Protein AF-A0A7Y6PIH0-F1 (afdb_monomer_lite)

pLDDT: mean 95.73, std 3.43, range [69.44, 98.62]

Sequence (115 aa):
CSMIT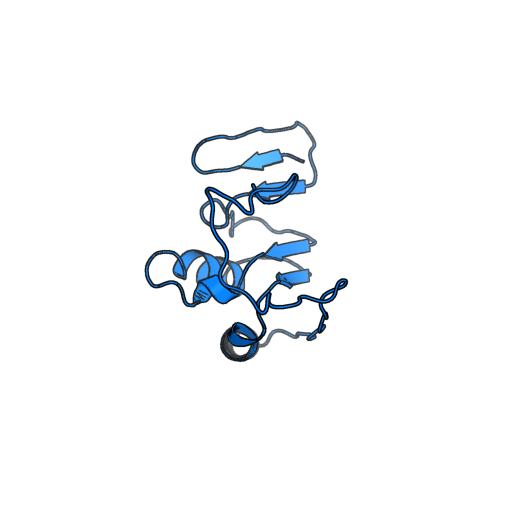GEETIQVPGALCQACTVEMLNDHEYFDIVVVDECQMVGDPYRGHNWTRAILGLRADEIHLCMAPEAESIVTQMIKRCGDQYRIVRHKRNTRLTVEKKPYSLKNDLRKGDA

Organism: Phocaeicola vulgatus (NCBI:txid821)

InterPro domains:
  IPR027417 P-loop containing nucleoside triphosphate hydrolase [G3DSA:3.40.50.300] (1-92)
  IPR027417 P-loop containing nucleoside triphosphate hydrolase [G3DSA:3.40.50.300] (93-115)
  IPR050699 ATP-dependent RNA helicase SUPV3-like [PTHR12131] (1-106)
  IPR055206 ATP-dependent RNA helicase SUV3, DEXQ-box helicase domain [PF22527] (1-90)

Radius of gyration: 18.79 Å; chains: 1; bounding box: 44×39×44 Å

Foldseek 3Di:
DWEEEPVDTRDDPPDLDYDYDLVRDDLPDEHQEEEDEALVCCPPPPCVVSSVCCLQRHHYPYYHYHYDPVCCVVSVVSCVVVVHDDDDDDDDDPDDDDDDPDDDDPVPRDDPPPD

Secondary structure (DSSP, 8-state):
-EEE-SS-EE--TT-S-EEE-GGG--SSSEEEEEEE--GGGGG-TTTHHHHHHHHHH-EEEEEEE---GGGHHHHHHHHHHHT----------SS-----SS---TTTS--TT--

Structure (mmCIF, N/CA/C/O backbone):
data_AF-A0A7Y6PIH0-F1
#
_entry.id   AF-A0A7Y6PIH0-F1
#
loop_
_atom_site.group_PDB
_atom_site.id
_atom_site.type_symbol
_atom_site.label_atom_id
_atom_site.label_alt_id
_atom_site.label_comp_id
_atom_site.label_asym_id
_atom_site.label_entity_id
_atom_site.label_seq_id
_atom_site.pdbx_PDB_ins_code
_atom_site.Cartn_x
_atom_site.Cartn_y
_atom_site.Cartn_z
_atom_site.occupancy
_atom_site.B_iso_or_equiv
_atom_site.auth_seq_id
_atom_site.auth_comp_id
_atom_site.auth_asym_id
_atom_site.auth_atom_id
_atom_site.pdbx_PDB_model_num
ATOM 1 N N . CYS A 1 1 ? -5.503 18.268 2.306 1.00 90.81 1 CYS A N 1
ATOM 2 C CA . CYS A 1 1 ? -4.806 17.076 2.819 1.00 90.81 1 CYS A CA 1
ATOM 3 C C . CYS A 1 1 ? -3.669 17.568 3.703 1.00 90.81 1 CYS A C 1
ATOM 5 O O . CYS A 1 1 ? -2.952 18.456 3.250 1.00 90.81 1 CYS A O 1
ATOM 7 N N . SER A 1 2 ? -3.552 17.068 4.930 1.00 96.56 2 SER A N 1
ATOM 8 C CA . SER A 1 2 ? -2.369 17.281 5.777 1.00 96.56 2 SER A CA 1
ATOM 9 C C . SER A 1 2 ? -1.290 16.245 5.439 1.00 96.56 2 SER A C 1
ATOM 11 O O . SER A 1 2 ? -1.607 15.185 4.899 1.00 96.56 2 SER A O 1
ATOM 13 N N . MET A 1 3 ? -0.026 16.533 5.736 1.00 96.94 3 MET A N 1
ATOM 14 C CA . MET A 1 3 ? 1.098 15.621 5.492 1.00 96.94 3 MET A CA 1
ATOM 15 C C . MET A 1 3 ? 1.914 15.425 6.768 1.00 96.94 3 MET A C 1
ATOM 17 O O . MET A 1 3 ? 2.223 16.406 7.444 1.00 96.94 3 MET A O 1
ATOM 21 N N . ILE A 1 4 ? 2.260 14.176 7.085 1.00 96.38 4 ILE A N 1
ATOM 22 C CA . ILE A 1 4 ? 3.027 13.820 8.285 1.00 96.38 4 ILE A CA 1
ATOM 23 C C . ILE A 1 4 ? 4.122 12.812 7.912 1.00 96.38 4 ILE A C 1
ATOM 25 O O . ILE A 1 4 ? 3.836 11.660 7.591 1.00 96.38 4 ILE A O 1
ATOM 29 N N . THR A 1 5 ? 5.382 13.222 7.971 1.00 96.38 5 THR A N 1
ATOM 30 C CA . THR A 1 5 ? 6.543 12.326 7.853 1.00 96.38 5 THR A CA 1
ATOM 31 C C . THR A 1 5 ? 7.392 12.410 9.122 1.00 96.38 5 THR A C 1
ATOM 33 O O . THR A 1 5 ? 7.037 13.120 10.065 1.00 96.38 5 THR A O 1
ATOM 36 N N . GLY A 1 6 ? 8.489 11.649 9.190 1.00 94.88 6 GLY A N 1
ATOM 37 C CA . GLY A 1 6 ? 9.418 11.747 10.320 1.00 94.88 6 GLY A CA 1
ATOM 38 C C . GLY A 1 6 ? 10.164 13.087 10.359 1.00 94.88 6 GLY A C 1
ATOM 39 O O . GLY A 1 6 ? 10.603 13.524 11.419 1.00 94.88 6 GLY A O 1
ATOM 40 N N . GLU A 1 7 ? 10.300 13.735 9.205 1.00 96.81 7 GLU A N 1
ATOM 41 C CA . GLU A 1 7 ? 11.077 14.954 8.995 1.00 96.81 7 GLU A CA 1
ATOM 42 C C . GLU A 1 7 ? 10.205 16.212 8.982 1.00 96.81 7 GLU A C 1
ATOM 44 O O . GLU A 1 7 ? 10.629 17.256 9.477 1.00 96.81 7 GLU A O 1
ATOM 49 N N . GLU A 1 8 ? 8.996 16.127 8.421 1.00 95.38 8 GLU A N 1
ATOM 50 C CA . GLU A 1 8 ? 8.130 17.282 8.195 1.00 95.38 8 GLU A CA 1
ATOM 51 C C . GLU A 1 8 ? 6.684 17.019 8.615 1.00 95.38 8 GLU A C 1
ATOM 53 O O . GLU A 1 8 ? 6.149 15.913 8.536 1.00 95.38 8 GLU A O 1
ATOM 58 N N . THR A 1 9 ? 6.009 18.079 9.052 1.00 96.62 9 THR A N 1
ATOM 59 C CA . THR A 1 9 ? 4.574 18.055 9.334 1.00 96.62 9 THR A CA 1
ATOM 60 C C . THR A 1 9 ? 3.927 19.309 8.768 1.00 96.62 9 THR A C 1
ATOM 62 O O . THR A 1 9 ? 4.242 20.427 9.174 1.00 96.62 9 THR A O 1
ATOM 65 N N . ILE A 1 10 ? 2.992 19.115 7.840 1.00 96.69 10 ILE A N 1
ATOM 66 C CA . ILE A 1 10 ? 2.213 20.176 7.201 1.00 96.69 10 ILE A CA 1
ATOM 67 C C . ILE A 1 10 ? 0.752 19.971 7.591 1.00 96.69 10 ILE A C 1
ATOM 69 O O . ILE A 1 10 ? 0.069 19.088 7.069 1.00 96.69 10 ILE A O 1
ATOM 73 N N . GLN A 1 11 ? 0.263 20.802 8.510 1.00 95.19 11 GLN A N 1
ATOM 74 C CA . GLN A 1 11 ? -1.135 20.785 8.928 1.00 95.19 11 GLN A CA 1
ATOM 75 C C . GLN A 1 11 ? -1.938 21.814 8.140 1.00 95.19 11 GLN A C 1
ATOM 77 O O . GLN A 1 11 ? -1.650 23.010 8.174 1.00 95.19 11 GLN A O 1
ATOM 82 N N . VAL A 1 12 ? -2.971 21.340 7.448 1.00 96.38 12 VAL A N 1
ATOM 83 C CA . VAL A 1 12 ? -3.916 22.196 6.729 1.00 96.38 12 VAL A CA 1
ATOM 84 C C . VAL A 1 12 ? -5.206 22.283 7.551 1.00 96.38 12 VAL A C 1
ATOM 86 O O . VAL A 1 12 ? -5.867 21.257 7.731 1.00 96.38 12 VAL A O 1
ATOM 89 N N . PRO A 1 13 ? -5.592 23.472 8.057 1.00 95.44 13 PRO A N 1
ATOM 90 C CA . PRO A 1 13 ? -6.814 23.628 8.841 1.00 95.44 13 PRO A CA 1
ATOM 91 C C . PRO A 1 13 ? -8.048 23.103 8.098 1.00 95.44 13 PRO A C 1
ATOM 93 O O . PRO A 1 13 ? -8.273 23.443 6.937 1.00 95.44 13 PRO A O 1
ATOM 96 N N . GLY A 1 14 ? -8.843 22.267 8.769 1.00 94.94 14 GLY A N 1
ATOM 97 C CA . GLY A 1 14 ? -10.059 21.675 8.200 1.00 94.94 14 GLY A CA 1
ATOM 98 C C . GLY A 1 14 ? -9.827 20.579 7.152 1.00 94.94 14 GLY A C 1
ATOM 99 O O . GLY A 1 14 ? -10.773 20.188 6.471 1.00 94.94 14 GLY A O 1
ATOM 100 N N . ALA A 1 15 ? -8.599 20.078 6.980 1.00 94.25 15 ALA A N 1
ATOM 101 C CA . ALA A 1 15 ? -8.356 18.950 6.089 1.00 94.25 15 ALA A CA 1
ATOM 102 C C . ALA A 1 15 ? -9.035 17.670 6.600 1.00 94.25 15 ALA A C 1
ATOM 104 O O . ALA A 1 15 ? -8.847 17.277 7.744 1.00 94.25 15 ALA A O 1
ATOM 105 N N . LEU A 1 16 ? -9.766 17.001 5.706 1.00 94.00 16 LEU A N 1
ATOM 106 C CA . LEU A 1 16 ? -10.443 15.723 5.972 1.00 94.00 16 LEU A CA 1
ATOM 107 C C . LEU A 1 16 ? -9.583 14.497 5.629 1.00 94.00 16 LEU A C 1
ATOM 109 O O . LEU A 1 16 ? -9.954 13.370 5.920 1.00 94.00 16 LEU A O 1
ATOM 113 N N . CYS A 1 17 ? -8.445 14.715 4.969 1.00 95.44 17 CYS A N 1
ATOM 114 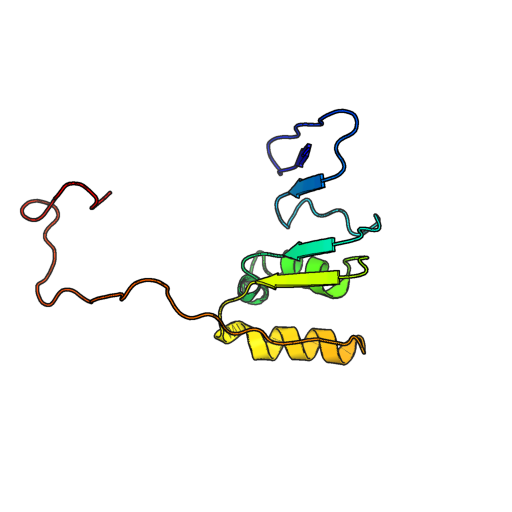C CA . CYS A 1 17 ? -7.515 13.662 4.577 1.00 95.44 17 CYS A CA 1
ATOM 115 C C . CYS A 1 17 ? -6.124 13.984 5.110 1.00 95.44 17 CYS A C 1
ATOM 117 O O . CYS A 1 17 ? -5.718 15.156 5.104 1.00 95.44 17 CYS A O 1
ATOM 119 N N . GLN A 1 18 ? -5.375 12.940 5.452 1.00 95.12 18 GLN A N 1
ATOM 120 C CA . GLN A 1 18 ? -3.947 13.018 5.718 1.00 95.12 18 GLN A CA 1
ATOM 121 C C . GLN A 1 18 ? -3.182 11.993 4.883 1.00 95.12 18 GLN A C 1
ATOM 123 O O . GLN A 1 18 ? -3.695 10.914 4.593 1.00 95.12 18 GLN A O 1
ATOM 128 N N . ALA A 1 19 ? -1.952 12.333 4.521 1.00 97.00 19 ALA A N 1
ATOM 129 C CA . ALA A 1 19 ? -0.975 11.398 3.987 1.00 97.00 19 ALA A CA 1
ATOM 130 C C . ALA A 1 19 ? 0.198 11.318 4.962 1.00 97.00 19 ALA A C 1
ATOM 132 O O . ALA A 1 19 ? 0.703 12.350 5.411 1.00 97.00 19 ALA A O 1
ATOM 133 N N . CYS A 1 20 ? 0.639 10.109 5.287 1.00 96.81 20 CYS A N 1
ATOM 134 C CA . CYS A 1 20 ? 1.782 9.916 6.163 1.00 96.81 20 CYS A CA 1
ATOM 135 C C . CYS A 1 20 ? 2.677 8.777 5.691 1.00 96.81 20 CYS A C 1
ATOM 137 O O . CYS A 1 20 ? 2.249 7.905 4.932 1.00 96.81 20 CYS A O 1
ATOM 139 N N . THR A 1 21 ? 3.926 8.775 6.153 1.00 97.12 21 THR A N 1
ATOM 140 C CA . THR A 1 21 ? 4.728 7.549 6.107 1.00 97.12 21 THR A CA 1
ATOM 141 C C . THR A 1 21 ? 4.114 6.513 7.051 1.00 97.12 21 THR A C 1
ATOM 143 O O . THR A 1 21 ? 3.445 6.864 8.026 1.00 97.12 21 THR A O 1
ATOM 146 N N . VAL A 1 22 ? 4.318 5.223 6.773 1.00 96.81 22 VAL A N 1
ATOM 147 C CA . VAL A 1 22 ? 3.720 4.144 7.582 1.00 96.81 22 VAL A CA 1
ATOM 148 C C . VAL A 1 22 ? 4.212 4.178 9.037 1.00 96.81 22 VAL A C 1
ATOM 150 O O . VAL A 1 22 ? 3.472 3.830 9.952 1.00 96.81 22 VAL A O 1
ATOM 153 N N . GLU A 1 23 ? 5.433 4.664 9.267 1.00 95.94 23 GLU A N 1
ATOM 154 C CA . GLU A 1 23 ? 6.016 4.878 10.595 1.00 95.94 23 GLU A CA 1
ATOM 155 C C . GLU A 1 23 ? 5.237 5.907 11.425 1.00 95.94 23 GLU A C 1
ATOM 157 O O . GLU A 1 23 ? 5.134 5.775 12.645 1.00 95.94 23 GLU A O 1
ATOM 162 N N . MET A 1 24 ? 4.674 6.918 10.760 1.00 96.06 24 MET A N 1
ATOM 163 C CA . MET A 1 24 ? 3.964 8.037 11.386 1.00 96.06 24 MET A CA 1
ATOM 164 C C . MET A 1 24 ? 2.458 7.799 11.496 1.00 96.06 24 MET A C 1
ATOM 166 O O . MET A 1 24 ? 1.702 8.714 11.823 1.00 96.06 24 MET A O 1
ATOM 170 N N . LEU A 1 25 ? 2.011 6.575 11.218 1.00 93.38 25 LEU A N 1
ATOM 171 C CA . LEU A 1 25 ? 0.608 6.214 11.273 1.00 93.38 25 LEU A CA 1
ATOM 172 C C . LEU A 1 25 ? 0.026 6.406 12.685 1.00 93.38 25 LEU A C 1
ATOM 174 O O . LEU A 1 25 ? 0.579 5.919 13.679 1.00 93.38 25 LEU A O 1
ATOM 178 N N . ASN A 1 26 ? -1.138 7.056 12.746 1.00 90.81 26 ASN A N 1
ATOM 179 C CA . ASN A 1 26 ? -1.966 7.154 13.944 1.00 90.81 26 ASN A CA 1
ATOM 180 C C . ASN A 1 26 ? -3.010 6.024 13.957 1.00 90.81 26 ASN A C 1
ATOM 182 O O . ASN A 1 26 ? -4.016 6.101 13.263 1.00 90.81 26 ASN A O 1
ATOM 186 N N . ASP A 1 27 ? -2.782 4.986 14.756 1.00 88.94 27 ASP A N 1
ATOM 187 C CA . ASP A 1 27 ? -3.675 3.831 14.943 1.00 88.94 27 ASP A CA 1
ATOM 188 C C . ASP A 1 27 ? -4.678 4.010 16.102 1.00 88.94 27 ASP A C 1
ATOM 190 O O . ASP A 1 27 ? -5.435 3.097 16.445 1.00 88.94 27 ASP A O 1
ATOM 194 N N . HIS A 1 28 ? -4.715 5.194 16.718 1.00 92.62 28 HIS A N 1
ATOM 195 C CA . HIS A 1 28 ? -5.702 5.534 17.745 1.00 92.62 28 HIS A CA 1
ATOM 196 C C . HIS A 1 28 ? -6.941 6.233 17.182 1.00 92.62 28 HIS A C 1
ATOM 198 O O . HIS A 1 28 ? -8.009 6.173 17.800 1.00 92.62 28 HIS A O 1
ATOM 204 N N . GLU A 1 29 ? -6.800 6.871 16.025 1.00 92.88 29 GLU A N 1
ATOM 205 C CA . GLU A 1 29 ? -7.861 7.580 15.319 1.00 92.88 29 GLU A CA 1
ATOM 206 C C . GLU A 1 29 ? -8.683 6.629 14.443 1.00 92.88 29 GLU A C 1
ATOM 208 O O . GLU A 1 29 ? -8.183 5.602 13.987 1.00 92.88 29 GLU A O 1
ATOM 213 N N . TYR A 1 30 ? -9.963 6.961 14.263 1.00 96.50 30 TYR A N 1
ATOM 214 C CA . TYR A 1 30 ? -10.872 6.241 13.376 1.00 96.50 30 TYR A CA 1
ATOM 215 C C . TYR A 1 30 ? -10.958 6.962 12.034 1.00 96.50 30 TYR A C 1
ATOM 217 O O . TYR A 1 30 ? -11.124 8.181 12.001 1.00 96.50 30 TYR A O 1
ATOM 225 N N . PHE A 1 31 ? -10.893 6.202 10.947 1.00 96.56 31 PHE A N 1
ATOM 226 C CA . PHE A 1 31 ? -10.982 6.714 9.582 1.00 96.56 31 PHE A CA 1
ATOM 227 C C . PHE A 1 31 ? -12.129 6.042 8.829 1.00 96.56 31 PHE A C 1
ATOM 229 O O . PHE A 1 31 ? -12.402 4.866 9.042 1.00 96.56 31 PHE A O 1
ATOM 236 N N . ASP A 1 32 ? -12.754 6.746 7.888 1.00 97.75 32 ASP A N 1
ATOM 237 C CA . ASP A 1 32 ? -13.719 6.102 6.988 1.00 97.75 32 ASP A CA 1
ATOM 238 C C . ASP A 1 32 ? -12.991 5.135 6.033 1.00 97.75 32 ASP A C 1
ATOM 240 O O . ASP A 1 32 ? -13.409 3.998 5.825 1.00 97.75 32 ASP A O 1
ATOM 244 N N . ILE A 1 33 ? -11.863 5.585 5.465 1.00 97.75 33 ILE A N 1
ATOM 245 C CA . ILE A 1 33 ? -11.071 4.839 4.480 1.00 97.75 33 ILE A CA 1
ATOM 246 C C . ILE A 1 33 ? -9.579 5.024 4.758 1.00 97.75 33 ILE A C 1
ATOM 248 O O . ILE A 1 33 ? -9.113 6.150 4.949 1.00 97.75 33 ILE A O 1
ATOM 252 N N . VAL A 1 34 ? -8.813 3.931 4.695 1.00 98.12 34 VAL A N 1
ATOM 253 C CA . VAL A 1 34 ? -7.342 3.960 4.748 1.00 98.12 34 VAL A CA 1
ATOM 254 C C . VAL A 1 34 ? -6.737 3.221 3.560 1.00 98.12 34 VAL A C 1
ATOM 256 O O . VAL A 1 34 ? -7.227 2.175 3.140 1.00 98.12 34 VAL A O 1
ATOM 259 N N . VAL A 1 35 ? -5.635 3.755 3.032 1.00 98.38 35 VAL A N 1
ATOM 260 C CA . VAL A 1 35 ? -4.806 3.092 2.022 1.00 98.38 35 VAL A CA 1
ATOM 261 C C . VAL A 1 35 ? -3.438 2.808 2.628 1.00 98.38 35 VAL A C 1
ATOM 263 O O . VAL A 1 35 ? -2.761 3.729 3.081 1.00 98.38 35 VAL A O 1
ATOM 266 N N . VAL A 1 36 ? -3.026 1.542 2.616 1.00 98.25 36 VAL A N 1
ATOM 267 C CA . VAL A 1 36 ? -1.671 1.121 2.982 1.00 98.25 36 VAL A CA 1
ATOM 268 C C . VAL A 1 36 ? -0.971 0.655 1.715 1.00 98.25 36 VAL A C 1
ATOM 270 O O . VAL A 1 36 ? -1.380 -0.325 1.085 1.00 98.25 36 VAL A O 1
ATOM 273 N N . ASP A 1 37 ? 0.069 1.384 1.330 1.00 98.31 37 ASP A N 1
ATOM 274 C CA . ASP A 1 37 ? 0.832 1.090 0.124 1.00 98.31 37 ASP A CA 1
ATOM 275 C C . ASP A 1 37 ? 1.990 0.121 0.399 1.00 98.31 37 ASP A C 1
ATOM 277 O O . ASP A 1 37 ? 2.444 -0.014 1.537 1.00 98.31 37 ASP A O 1
ATOM 281 N N . GLU A 1 38 ? 2.465 -0.557 -0.644 1.00 98.12 38 GLU A N 1
ATOM 282 C CA . GLU A 1 38 ? 3.641 -1.439 -0.622 1.00 98.12 38 GLU A CA 1
ATOM 283 C C . GLU A 1 38 ? 3.627 -2.507 0.495 1.00 98.12 38 GLU A C 1
ATOM 285 O O . GLU A 1 38 ? 4.647 -2.784 1.129 1.00 98.12 38 GLU A O 1
ATOM 290 N N . CYS A 1 39 ? 2.484 -3.155 0.757 1.00 98.38 39 CYS A N 1
ATOM 291 C CA . CYS A 1 39 ? 2.340 -4.080 1.893 1.00 98.38 39 CYS A CA 1
ATOM 292 C C . CYS A 1 39 ? 3.247 -5.319 1.828 1.00 98.38 39 CYS A C 1
ATOM 294 O O . CYS A 1 39 ? 3.397 -6.009 2.837 1.00 98.38 39 CYS A O 1
ATOM 296 N N . GLN A 1 40 ? 3.907 -5.604 0.699 1.00 98.31 40 GLN A N 1
ATOM 297 C CA . GLN A 1 40 ? 4.976 -6.609 0.664 1.00 98.31 40 GLN A CA 1
ATOM 298 C C . GLN A 1 40 ? 6.155 -6.276 1.583 1.00 98.31 40 GLN A C 1
ATOM 300 O O . GLN A 1 40 ? 6.877 -7.181 2.001 1.00 98.31 40 GLN A O 1
ATOM 305 N N . MET A 1 41 ? 6.300 -5.008 1.970 1.00 98.25 41 MET A N 1
ATOM 306 C CA . MET A 1 41 ? 7.274 -4.566 2.963 1.00 98.25 41 MET A CA 1
ATOM 307 C C . MET A 1 41 ? 7.021 -5.152 4.357 1.00 98.25 41 MET A C 1
ATOM 309 O O . MET A 1 41 ? 7.906 -5.070 5.200 1.00 98.25 41 MET A O 1
ATOM 313 N N . VAL A 1 42 ? 5.892 -5.830 4.608 1.00 97.81 42 VAL A N 1
ATOM 314 C CA . VAL A 1 42 ? 5.699 -6.647 5.822 1.00 97.81 42 VAL A CA 1
ATOM 315 C C . VAL A 1 42 ? 6.807 -7.694 6.016 1.00 97.81 42 VAL A C 1
ATOM 317 O O . VAL A 1 42 ? 7.123 -8.060 7.145 1.00 97.81 42 VAL A O 1
ATOM 320 N N . GLY A 1 43 ? 7.423 -8.162 4.924 1.00 96.50 43 GLY A N 1
ATOM 321 C CA . GLY A 1 43 ? 8.562 -9.080 4.961 1.00 96.50 43 GLY A CA 1
ATOM 322 C C . GLY A 1 43 ? 9.916 -8.412 5.225 1.00 96.50 43 GLY A C 1
ATOM 323 O O . GLY A 1 43 ? 10.919 -9.119 5.312 1.00 96.50 43 GLY A O 1
ATOM 324 N N . ASP A 1 44 ? 9.976 -7.081 5.328 1.00 97.69 44 ASP A N 1
ATOM 325 C CA . ASP A 1 44 ? 11.222 -6.360 5.579 1.00 97.69 44 ASP A CA 1
ATOM 326 C C . ASP A 1 44 ? 11.705 -6.591 7.026 1.00 97.69 44 ASP A C 1
ATOM 328 O O . ASP A 1 44 ? 10.952 -6.342 7.975 1.00 97.69 44 ASP A O 1
ATOM 332 N N . PRO A 1 45 ? 12.960 -7.034 7.233 1.00 97.25 45 PRO A N 1
ATOM 333 C CA . PRO A 1 45 ? 13.457 -7.411 8.556 1.00 97.25 45 PRO A CA 1
ATOM 334 C C . PRO A 1 45 ? 13.649 -6.227 9.513 1.00 97.25 45 PRO A C 1
ATOM 336 O O . PRO A 1 45 ? 13.727 -6.438 10.723 1.00 97.25 45 PRO A O 1
ATOM 339 N N . TYR A 1 46 ? 13.736 -4.997 9.005 1.00 97.12 46 TYR A N 1
ATOM 340 C CA . TYR A 1 46 ? 13.999 -3.806 9.812 1.00 97.12 46 TYR A CA 1
ATOM 341 C C . TYR A 1 46 ? 12.747 -2.948 9.990 1.00 97.12 46 TYR A C 1
ATOM 343 O O . TYR A 1 46 ? 12.492 -2.444 11.082 1.00 97.12 46 TYR A O 1
ATOM 351 N N . ARG A 1 47 ? 11.944 -2.798 8.934 1.00 97.38 47 ARG A N 1
ATOM 352 C CA . ARG A 1 47 ? 10.796 -1.882 8.872 1.00 97.38 47 ARG A CA 1
ATOM 353 C C . ARG A 1 47 ? 9.447 -2.584 8.769 1.00 97.38 47 ARG A C 1
ATOM 355 O O . ARG A 1 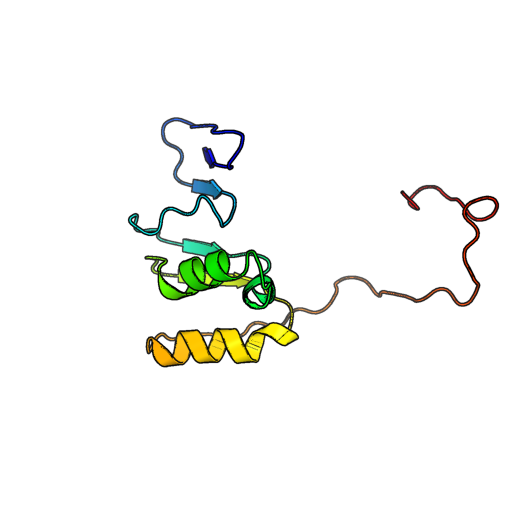47 ? 8.429 -1.919 8.960 1.00 97.38 47 ARG A O 1
ATOM 362 N N . GLY A 1 48 ? 9.406 -3.895 8.525 1.00 97.75 48 GLY A N 1
ATOM 363 C CA . GLY A 1 48 ? 8.158 -4.624 8.270 1.00 97.75 48 GLY A CA 1
ATOM 364 C C . GLY A 1 48 ? 7.157 -4.582 9.423 1.00 97.75 48 GLY A C 1
ATOM 365 O O . GLY A 1 48 ? 5.949 -4.623 9.197 1.00 97.75 48 GLY A O 1
ATOM 366 N N . HIS A 1 49 ? 7.638 -4.374 10.653 1.00 97.38 49 HIS A N 1
ATOM 367 C CA . HIS A 1 49 ? 6.789 -4.169 11.826 1.00 97.38 49 HIS A CA 1
ATOM 368 C C . HIS A 1 49 ? 5.808 -2.992 11.672 1.00 97.38 49 HIS A C 1
ATOM 370 O O . HIS A 1 49 ? 4.713 -3.058 12.229 1.00 97.38 49 HIS A O 1
ATOM 376 N N . ASN A 1 50 ? 6.142 -1.960 10.885 1.00 98.06 50 ASN A N 1
ATOM 377 C CA . ASN A 1 50 ? 5.239 -0.833 10.629 1.00 98.06 50 ASN A CA 1
ATOM 378 C C . ASN A 1 50 ? 4.019 -1.250 9.795 1.00 98.06 50 ASN A C 1
ATOM 380 O O . ASN A 1 50 ? 2.897 -0.869 10.118 1.00 98.06 50 ASN A O 1
ATOM 384 N N . TRP A 1 51 ? 4.206 -2.097 8.778 1.00 98.38 51 TRP A N 1
ATOM 385 C CA . TRP A 1 51 ? 3.095 -2.639 7.985 1.00 98.38 51 TRP A CA 1
ATOM 386 C C . TRP A 1 51 ? 2.267 -3.648 8.771 1.00 98.38 51 TRP A C 1
ATOM 388 O O . TRP A 1 51 ? 1.044 -3.631 8.669 1.00 98.38 51 TRP A O 1
ATOM 398 N N . THR A 1 52 ? 2.898 -4.482 9.603 1.00 97.44 52 THR A N 1
ATOM 399 C CA . THR A 1 52 ? 2.164 -5.366 10.521 1.00 97.44 52 THR A CA 1
ATOM 400 C C . THR A 1 52 ? 1.279 -4.557 11.471 1.00 97.44 52 THR A C 1
ATOM 402 O O . THR A 1 52 ? 0.104 -4.884 11.631 1.00 97.44 52 THR A O 1
ATOM 405 N N . ARG A 1 53 ? 1.810 -3.471 12.059 1.00 97.19 53 ARG A N 1
ATOM 406 C CA . ARG A 1 53 ? 1.038 -2.539 12.897 1.00 97.19 53 ARG A CA 1
ATOM 407 C C . ARG A 1 53 ? -0.103 -1.896 12.111 1.00 97.19 53 ARG A C 1
ATOM 409 O O . ARG A 1 53 ? -1.211 -1.851 12.625 1.00 97.19 53 ARG A O 1
ATOM 416 N N . ALA A 1 54 ? 0.137 -1.450 10.879 1.00 97.38 54 ALA A N 1
ATOM 417 C CA . ALA A 1 54 ? -0.906 -0.859 10.046 1.00 97.38 54 ALA A CA 1
ATOM 418 C C . ALA A 1 54 ? -2.035 -1.861 9.749 1.00 97.38 54 ALA A C 1
ATOM 420 O O . ALA A 1 54 ? -3.193 -1.585 10.037 1.00 97.38 54 ALA A O 1
ATOM 421 N N . ILE A 1 55 ? -1.703 -3.052 9.244 1.00 97.00 55 ILE A N 1
ATOM 422 C CA . ILE A 1 55 ? -2.690 -4.063 8.831 1.00 97.00 55 ILE A CA 1
ATOM 423 C C . ILE A 1 55 ? -3.538 -4.555 10.012 1.00 97.00 55 ILE A C 1
ATOM 425 O O . ILE A 1 55 ? -4.718 -4.832 9.833 1.00 97.00 55 ILE A O 1
ATOM 429 N N . LEU A 1 56 ? -2.944 -4.690 11.201 1.00 96.50 56 LEU A N 1
ATOM 430 C CA . LEU A 1 56 ? -3.627 -5.245 12.375 1.00 96.50 56 LEU A CA 1
ATOM 431 C C . LEU A 1 56 ? -4.227 -4.185 13.309 1.00 96.50 56 LEU A C 1
ATOM 433 O O . LEU A 1 56 ? -5.090 -4.517 14.117 1.00 96.50 56 LEU A O 1
ATOM 437 N N . GLY A 1 57 ? -3.714 -2.954 13.275 1.00 95.56 57 GLY A N 1
ATOM 438 C CA . GLY A 1 57 ? -4.006 -1.917 14.268 1.00 95.56 57 GLY A CA 1
ATOM 439 C C . GLY A 1 57 ? -4.848 -0.753 13.755 1.00 95.56 57 GLY A C 1
ATOM 440 O O . GLY A 1 57 ? -5.416 -0.026 14.569 1.00 95.56 57 GLY A O 1
ATOM 441 N N . LEU A 1 58 ? -4.946 -0.569 12.434 1.00 96.69 58 LEU A N 1
ATOM 442 C CA . LEU A 1 58 ? -5.776 0.481 11.850 1.00 96.69 58 LEU A CA 1
ATOM 443 C C . LEU A 1 58 ? -7.245 0.318 12.228 1.00 96.69 58 LEU A C 1
ATOM 445 O O . LEU A 1 58 ? -7.804 -0.776 12.198 1.00 96.69 58 LEU A O 1
ATOM 449 N N . ARG A 1 59 ? -7.879 1.449 12.526 1.00 96.44 59 ARG A N 1
ATOM 450 C CA . ARG A 1 59 ? -9.304 1.533 12.830 1.00 96.44 59 ARG A CA 1
ATOM 451 C C . ARG A 1 59 ? -9.989 2.246 11.679 1.00 96.44 59 ARG A C 1
ATOM 453 O O . ARG A 1 59 ? -9.964 3.473 11.610 1.00 96.44 59 ARG A O 1
ATOM 460 N N . ALA A 1 60 ? -10.539 1.474 10.751 1.00 97.25 60 ALA A N 1
ATOM 461 C CA . ALA A 1 60 ? -11.271 2.028 9.626 1.00 97.25 60 ALA A CA 1
ATOM 462 C C . ALA A 1 60 ? -12.383 1.101 9.145 1.00 97.25 60 ALA A C 1
ATOM 464 O O . ALA A 1 60 ? -12.276 -0.115 9.307 1.00 97.25 60 ALA A O 1
ATOM 465 N N . ASP A 1 61 ? -13.409 1.683 8.524 1.00 97.25 61 ASP A N 1
ATOM 466 C CA . ASP A 1 61 ? -14.505 0.920 7.920 1.00 97.25 61 ASP A CA 1
ATOM 467 C C . ASP A 1 61 ? -14.042 0.184 6.647 1.00 97.25 61 ASP A C 1
ATOM 469 O O . ASP A 1 61 ? -14.428 -0.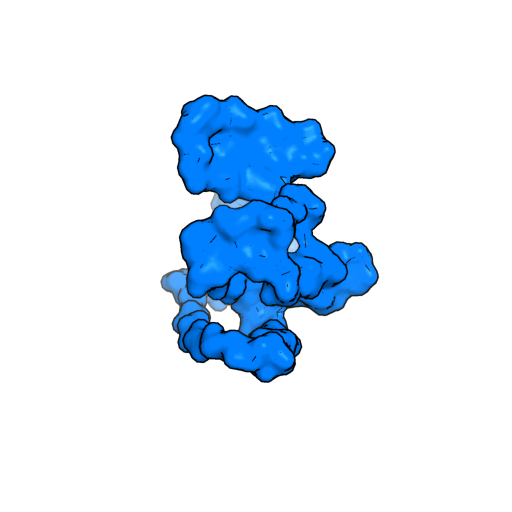964 6.418 1.00 97.25 61 ASP A O 1
ATOM 473 N N . GLU A 1 62 ? -13.172 0.807 5.838 1.00 98.25 62 GLU A N 1
ATOM 474 C CA . GLU A 1 62 ? -12.546 0.186 4.663 1.00 98.25 62 GLU A CA 1
ATOM 475 C C . GLU A 1 62 ? -11.022 0.404 4.638 1.00 98.25 62 GLU A C 1
ATOM 477 O O . GLU A 1 62 ? -10.521 1.527 4.726 1.00 98.25 62 GLU A O 1
ATOM 482 N N . ILE A 1 63 ? -10.261 -0.686 4.476 1.00 98.25 63 ILE A N 1
ATOM 483 C CA . ILE A 1 63 ? -8.797 -0.651 4.354 1.00 98.25 63 ILE A CA 1
ATOM 484 C C . ILE A 1 63 ? -8.379 -1.237 3.002 1.00 98.25 63 ILE A C 1
ATOM 486 O O . ILE A 1 63 ? -8.551 -2.429 2.733 1.00 98.25 63 ILE A O 1
ATOM 490 N N . HIS A 1 64 ? -7.766 -0.407 2.160 1.00 98.62 64 HIS A N 1
ATOM 491 C CA . HIS A 1 64 ? -7.164 -0.820 0.898 1.00 98.62 64 HIS A CA 1
ATOM 492 C C . HIS A 1 64 ? -5.690 -1.154 1.104 1.00 98.62 64 HIS A C 1
ATOM 494 O O . HIS A 1 64 ? -4.885 -0.288 1.440 1.00 98.62 64 HIS A O 1
ATOM 500 N N . LEU A 1 65 ? -5.329 -2.410 0.852 1.00 98.50 65 LEU A N 1
ATOM 501 C CA . LEU A 1 65 ? -3.949 -2.881 0.921 1.00 98.50 65 LEU A CA 1
ATOM 502 C C . LEU A 1 65 ? -3.404 -3.076 -0.498 1.00 98.50 65 LEU A C 1
ATOM 504 O O . LEU A 1 65 ? -3.816 -4.001 -1.204 1.00 98.50 65 LEU A O 1
ATOM 508 N N . CYS A 1 66 ? -2.474 -2.217 -0.911 1.00 98.50 66 CYS A N 1
ATOM 509 C CA . CYS A 1 66 ? -1.750 -2.358 -2.173 1.00 98.50 66 CYS A CA 1
ATOM 510 C C . CYS A 1 66 ? -0.488 -3.186 -1.931 1.00 98.50 66 CYS A C 1
ATOM 512 O O . CYS A 1 66 ? 0.256 -2.929 -0.986 1.00 98.50 66 CYS A O 1
ATOM 514 N N . MET A 1 67 ? -0.258 -4.218 -2.746 1.00 98.25 67 MET A N 1
ATOM 515 C CA . MET A 1 67 ? 0.865 -5.131 -2.534 1.00 98.25 67 MET A CA 1
ATOM 516 C C . MET A 1 67 ? 1.289 -5.858 -3.807 1.00 98.25 67 MET A C 1
ATOM 518 O O . MET A 1 67 ? 0.475 -6.101 -4.704 1.00 98.25 67 MET A O 1
ATOM 522 N N . ALA A 1 68 ? 2.552 -6.275 -3.845 1.00 97.69 68 ALA A N 1
ATOM 523 C CA . ALA A 1 68 ? 3.029 -7.255 -4.812 1.00 97.69 68 ALA A CA 1
ATOM 524 C C . ALA A 1 68 ? 2.403 -8.651 -4.554 1.00 97.69 68 ALA A C 1
ATOM 526 O O . ALA A 1 68 ? 2.113 -8.986 -3.399 1.00 97.69 68 ALA A O 1
ATOM 527 N N . PRO A 1 69 ? 2.196 -9.490 -5.591 1.00 97.19 69 PRO A N 1
ATOM 528 C CA . PRO A 1 69 ? 1.528 -10.792 -5.453 1.00 97.19 69 PRO A CA 1
ATOM 529 C C . PRO A 1 69 ? 2.152 -11.730 -4.411 1.00 97.19 69 PRO A C 1
ATOM 531 O O . PRO A 1 69 ? 1.451 -12.532 -3.797 1.00 97.19 69 PRO A O 1
ATOM 534 N N . GLU A 1 70 ? 3.459 -11.626 -4.187 1.00 96.69 70 GLU A N 1
ATOM 535 C CA . GLU A 1 70 ? 4.217 -12.457 -3.252 1.00 96.69 70 GLU A CA 1
ATOM 536 C C . GLU A 1 70 ? 3.771 -12.255 -1.792 1.00 96.69 70 GLU A C 1
ATOM 538 O O . GLU A 1 70 ? 3.898 -13.167 -0.974 1.00 96.69 70 GLU A O 1
ATOM 543 N N . ALA A 1 71 ? 3.193 -11.094 -1.467 1.00 97.62 71 ALA A N 1
ATOM 544 C CA . ALA A 1 71 ? 2.697 -10.774 -0.129 1.00 97.62 71 ALA A CA 1
ATOM 545 C C . ALA A 1 71 ? 1.260 -11.249 0.137 1.00 97.62 71 ALA A C 1
ATOM 547 O O . ALA A 1 71 ? 0.825 -11.276 1.290 1.00 97.62 71 ALA A O 1
ATOM 548 N N . GLU A 1 72 ? 0.523 -11.670 -0.899 1.00 97.88 72 GLU A N 1
ATOM 549 C CA . GLU A 1 72 ? -0.905 -12.011 -0.800 1.00 97.88 72 GLU A CA 1
ATOM 550 C C . GLU A 1 72 ? -1.163 -13.065 0.290 1.00 97.88 72 GLU A C 1
ATOM 552 O O . GLU A 1 72 ? -2.076 -12.929 1.109 1.00 97.88 72 GLU A O 1
ATOM 557 N N . SER A 1 73 ? -0.330 -14.109 0.342 1.00 97.81 73 SER A N 1
ATOM 558 C CA . SER A 1 73 ? -0.511 -15.219 1.284 1.00 97.81 73 SER A CA 1
ATOM 559 C C . SER A 1 73 ? -0.388 -14.776 2.743 1.00 97.81 73 SER A C 1
ATOM 561 O O . SER A 1 73 ? -1.235 -15.131 3.562 1.00 97.81 73 SER A O 1
ATOM 563 N N . ILE A 1 74 ? 0.636 -13.985 3.083 1.00 97.44 74 ILE A N 1
ATOM 564 C CA . ILE A 1 74 ? 0.851 -13.554 4.469 1.00 97.44 74 ILE A CA 1
ATOM 565 C C . ILE A 1 74 ? -0.194 -12.520 4.895 1.00 97.44 74 ILE A C 1
ATOM 567 O O . ILE A 1 74 ? -0.762 -12.636 5.981 1.00 97.44 74 ILE A O 1
ATOM 571 N N . VAL A 1 75 ? -0.529 -11.572 4.015 1.00 98.06 75 VAL A N 1
ATOM 572 C CA . VAL A 1 75 ? -1.522 -10.531 4.306 1.00 98.06 75 VAL A CA 1
ATOM 573 C C . VAL A 1 75 ? -2.909 -11.136 4.503 1.00 98.06 75 VAL A C 1
ATOM 575 O O . VAL A 1 75 ? -3.555 -10.883 5.518 1.00 98.06 75 VAL A O 1
ATOM 578 N N . THR A 1 76 ? -3.351 -12.020 3.606 1.00 97.88 76 THR A N 1
ATOM 579 C CA . THR A 1 7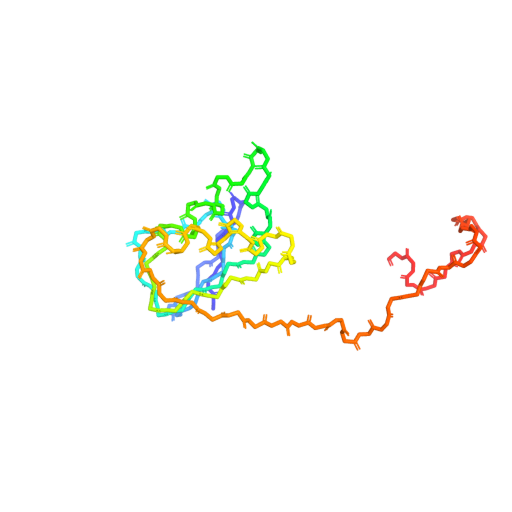6 ? -4.664 -12.672 3.753 1.00 97.88 76 THR A CA 1
ATOM 580 C C . THR A 1 76 ? -4.739 -13.590 4.974 1.00 97.88 76 THR A C 1
ATOM 582 O O . THR A 1 76 ? -5.810 -13.726 5.563 1.00 97.88 76 THR A O 1
ATOM 585 N N . GLN A 1 77 ? -3.630 -14.206 5.398 1.00 97.94 77 GLN A N 1
ATOM 586 C CA . GLN A 1 77 ? -3.588 -14.973 6.647 1.00 97.94 77 GLN A CA 1
ATOM 587 C C . GLN A 1 77 ? -3.742 -14.090 7.889 1.00 97.94 77 GLN A C 1
ATOM 589 O O . GLN A 1 77 ? -4.426 -14.506 8.823 1.00 97.94 77 GLN A O 1
ATOM 594 N N . MET A 1 78 ? -3.140 -12.897 7.908 1.00 97.75 78 MET A N 1
ATOM 595 C CA . MET A 1 78 ? -3.316 -11.933 9.001 1.00 97.75 78 MET A CA 1
ATOM 596 C C . MET A 1 78 ? -4.783 -11.507 9.124 1.00 97.75 78 MET A C 1
ATOM 598 O O . MET A 1 78 ? -5.373 -11.678 10.186 1.00 97.75 78 MET A O 1
ATOM 602 N N . ILE A 1 79 ? -5.400 -11.091 8.014 1.00 97.25 79 ILE A N 1
ATOM 603 C CA . ILE A 1 79 ? -6.808 -10.659 7.977 1.00 97.25 79 ILE A CA 1
ATOM 604 C C . ILE A 1 79 ? -7.746 -11.784 8.447 1.00 97.25 79 ILE A C 1
ATOM 606 O O . ILE A 1 79 ? -8.608 -11.583 9.300 1.00 97.25 79 ILE A O 1
ATOM 610 N N . LYS A 1 80 ? -7.532 -13.018 7.963 1.00 97.44 80 LYS A N 1
ATOM 611 C CA . LYS A 1 80 ? -8.321 -14.188 8.390 1.00 97.44 80 LYS A CA 1
ATOM 612 C C . LYS A 1 80 ? -8.253 -14.450 9.893 1.00 97.44 80 LYS A C 1
ATOM 614 O O . LYS A 1 80 ? -9.223 -14.950 10.451 1.00 97.44 80 LYS A O 1
ATOM 619 N N . ARG A 1 81 ? -7.117 -14.167 10.539 1.00 96.75 81 ARG A N 1
ATOM 620 C CA . ARG A 1 81 ? -6.949 -14.350 11.990 1.00 96.75 81 ARG A CA 1
ATOM 621 C C . ARG A 1 81 ? -7.698 -13.294 12.799 1.00 96.75 81 ARG A C 1
ATOM 623 O O . ARG A 1 81 ? -8.114 -13.612 13.907 1.00 96.75 81 ARG A O 1
ATOM 630 N N . CYS A 1 82 ? -7.886 -12.097 12.247 1.00 96.00 82 CYS A N 1
ATOM 631 C CA . CYS A 1 82 ? -8.736 -11.062 12.836 1.00 96.00 82 CYS A CA 1
ATOM 632 C C . CYS A 1 82 ? -10.234 -11.363 12.657 1.00 96.00 82 CYS A C 1
ATOM 634 O O . CYS A 1 82 ? -11.052 -10.893 13.439 1.00 96.00 82 CYS A O 1
ATOM 636 N N . GLY A 1 83 ? -10.589 -12.205 11.680 1.00 96.56 83 GLY A N 1
ATOM 637 C CA . GLY A 1 83 ? -11.981 -12.536 11.362 1.00 96.56 83 GLY A CA 1
ATOM 638 C C . GLY A 1 83 ? -12.643 -11.537 10.411 1.00 96.56 83 GLY A C 1
ATOM 639 O O . GLY A 1 83 ? -13.849 -11.630 10.183 1.00 96.56 83 GLY A O 1
ATOM 640 N N . ASP A 1 84 ? -11.863 -10.623 9.834 1.00 96.62 84 ASP A N 1
ATOM 641 C CA . ASP A 1 84 ? -12.350 -9.605 8.911 1.00 96.62 84 ASP A CA 1
ATOM 642 C C . ASP A 1 84 ? -12.634 -10.175 7.515 1.00 96.62 84 ASP A C 1
ATOM 644 O O . ASP A 1 84 ? -12.054 -11.172 7.063 1.00 96.62 84 ASP A O 1
ATOM 648 N N . GLN A 1 85 ? -13.537 -9.508 6.798 1.00 96.94 85 GLN A N 1
ATOM 649 C CA . GLN A 1 85 ? -13.825 -9.814 5.400 1.00 96.94 85 GLN A CA 1
ATOM 650 C C . GLN A 1 85 ? -12.814 -9.129 4.479 1.00 96.94 85 GLN A C 1
ATOM 652 O O . GLN A 1 85 ? -12.357 -8.023 4.747 1.00 96.94 85 GLN A O 1
ATOM 657 N N . TYR A 1 86 ? -12.490 -9.764 3.351 1.00 97.69 86 TYR A N 1
ATOM 658 C CA . TYR A 1 86 ? -11.623 -9.159 2.342 1.00 97.69 86 TYR A CA 1
ATOM 659 C C . TYR A 1 86 ? -11.989 -9.587 0.922 1.00 97.69 86 TYR A C 1
ATOM 661 O O . TYR A 1 86 ? -12.534 -10.669 0.684 1.00 97.69 86 TYR A O 1
ATOM 669 N N . ARG A 1 87 ? -11.625 -8.741 -0.047 1.00 98.12 87 ARG A N 1
ATOM 670 C CA . ARG A 1 87 ? -11.733 -9.008 -1.486 1.00 98.12 87 ARG A CA 1
ATOM 671 C C . ARG A 1 87 ? -10.382 -8.783 -2.149 1.00 98.12 87 ARG A C 1
ATOM 673 O O . ARG A 1 87 ? -9.761 -7.746 -1.958 1.00 98.12 87 ARG A O 1
ATOM 680 N N . ILE A 1 88 ? -9.967 -9.724 -2.994 1.00 97.94 88 ILE A N 1
ATOM 681 C CA . ILE A 1 88 ? -8.738 -9.595 -3.784 1.00 97.94 88 ILE A CA 1
ATOM 682 C C . ILE A 1 88 ? -9.075 -8.995 -5.149 1.00 97.94 88 ILE A C 1
ATOM 684 O O . ILE A 1 88 ? -9.884 -9.554 -5.893 1.00 97.94 88 ILE A O 1
ATOM 688 N N . VAL A 1 89 ? -8.416 -7.891 -5.497 1.00 98.19 89 VAL A N 1
ATOM 689 C CA . VAL A 1 89 ? -8.473 -7.274 -6.827 1.00 98.19 89 VAL A CA 1
ATOM 690 C C . VAL A 1 89 ? -7.091 -7.384 -7.464 1.00 98.19 89 VAL A C 1
ATOM 692 O O . VAL A 1 89 ? -6.101 -6.945 -6.889 1.00 98.19 89 VAL A O 1
ATOM 695 N N . ARG A 1 90 ? -7.006 -8.009 -8.645 1.00 97.50 90 ARG A N 1
ATOM 696 C CA . ARG A 1 90 ? -5.731 -8.225 -9.346 1.00 97.50 90 ARG A CA 1
ATOM 697 C C . ARG A 1 90 ? -5.575 -7.257 -10.506 1.00 97.50 90 ARG A C 1
ATOM 699 O O . ARG A 1 90 ? -6.428 -7.201 -11.389 1.00 97.50 90 ARG A O 1
ATOM 706 N N . HIS A 1 91 ? -4.441 -6.568 -10.533 1.00 96.69 91 HIS A N 1
ATOM 707 C CA . HIS A 1 91 ? -4.064 -5.647 -11.599 1.00 96.69 91 HIS A CA 1
ATOM 708 C C . HIS A 1 91 ? -2.963 -6.251 -12.478 1.00 96.69 91 HIS A C 1
ATOM 710 O O . HIS A 1 91 ? -2.199 -7.118 -12.054 1.00 96.69 91 HIS A O 1
ATOM 716 N N . LYS A 1 92 ? -2.886 -5.797 -13.730 1.00 95.88 92 LYS A N 1
ATOM 717 C CA . LYS A 1 92 ? -1.799 -6.119 -14.665 1.00 95.88 92 LYS A CA 1
ATOM 718 C C . LYS A 1 92 ? -1.104 -4.822 -15.054 1.00 95.88 92 LYS A C 1
ATOM 720 O O . LYS A 1 92 ? -1.728 -3.766 -15.032 1.00 95.88 92 LYS A O 1
ATOM 725 N N . ARG A 1 93 ? 0.173 -4.900 -15.439 1.00 95.56 93 ARG A N 1
ATOM 726 C CA . ARG A 1 93 ? 0.892 -3.732 -15.965 1.00 95.56 93 ARG A CA 1
ATOM 727 C C . ARG A 1 93 ? 0.117 -3.130 -17.138 1.00 95.56 93 ARG A C 1
ATOM 729 O O . ARG A 1 93 ? -0.209 -3.846 -18.083 1.00 95.56 93 ARG A O 1
ATOM 736 N N . ASN A 1 94 ? -0.104 -1.817 -17.098 1.00 96.44 94 ASN A N 1
ATOM 737 C CA . ASN A 1 94 ? -0.760 -1.090 -18.190 1.00 96.44 94 ASN A CA 1
ATOM 738 C C . ASN A 1 94 ? 0.085 -1.103 -19.470 1.00 96.44 94 ASN A C 1
ATOM 740 O O . ASN A 1 94 ? -0.446 -1.092 -20.576 1.00 96.44 94 ASN A O 1
ATOM 744 N N . THR A 1 95 ? 1.410 -1.146 -19.319 1.00 96.00 95 THR A N 1
ATOM 745 C CA . THR A 1 95 ? 2.367 -1.176 -20.423 1.00 96.00 95 THR A CA 1
ATOM 746 C C . THR A 1 95 ? 3.265 -2.403 -20.338 1.00 96.00 95 THR A C 1
ATOM 748 O O . THR A 1 95 ? 3.650 -2.877 -19.260 1.00 96.00 95 THR A O 1
ATOM 751 N N . ARG A 1 96 ? 3.608 -2.937 -21.511 1.00 95.44 96 ARG A N 1
ATOM 752 C CA . ARG A 1 96 ? 4.519 -4.074 -21.636 1.00 95.44 96 ARG A CA 1
ATOM 753 C C . ARG A 1 96 ? 5.906 -3.676 -21.131 1.00 95.44 96 ARG A C 1
ATOM 755 O O . ARG A 1 96 ? 6.435 -2.651 -21.540 1.00 95.44 96 ARG A O 1
ATOM 762 N N . LEU A 1 97 ? 6.499 -4.521 -20.292 1.00 94.69 97 LEU A N 1
ATOM 763 C CA . LEU A 1 97 ? 7.919 -4.458 -19.958 1.00 94.69 97 LEU A CA 1
ATOM 764 C C . LEU A 1 97 ? 8.678 -5.390 -20.907 1.00 94.69 97 LEU A C 1
ATOM 766 O O . LEU A 1 97 ? 8.339 -6.569 -21.009 1.00 94.69 97 LEU A O 1
ATOM 770 N N . THR A 1 98 ? 9.666 -4.865 -21.624 1.00 94.50 98 THR A N 1
ATOM 771 C CA . THR A 1 98 ? 10.500 -5.631 -22.559 1.00 94.50 98 THR A CA 1
ATOM 772 C C . THR A 1 98 ? 11.950 -5.581 -22.115 1.00 94.50 98 THR A C 1
ATOM 774 O O . THR A 1 98 ? 12.487 -4.501 -21.901 1.00 94.50 98 THR A O 1
ATOM 777 N N . VAL A 1 99 ? 12.579 -6.748 -21.995 1.00 94.06 99 VAL A N 1
ATOM 778 C CA . VAL A 1 99 ? 14.004 -6.853 -21.667 1.00 94.06 99 VAL A CA 1
ATOM 779 C C . VAL A 1 99 ? 14.828 -6.600 -22.927 1.00 94.06 99 VAL A C 1
ATOM 781 O O . VAL A 1 99 ? 14.558 -7.192 -23.976 1.00 94.06 99 VAL A O 1
ATOM 784 N N . GLU A 1 100 ? 15.829 -5.729 -22.821 1.00 92.38 100 GLU A N 1
ATOM 785 C CA . GLU A 1 100 ? 16.783 -5.476 -23.899 1.00 92.38 100 GLU A CA 1
ATOM 786 C C . GLU A 1 100 ? 17.636 -6.715 -24.184 1.00 92.38 100 GLU A C 1
ATOM 788 O O . GLU A 1 100 ? 18.073 -7.427 -23.281 1.00 92.38 100 GLU A O 1
ATOM 793 N N . LYS A 1 101 ? 17.886 -6.985 -25.469 1.00 93.81 101 LYS A N 1
ATOM 794 C CA . LYS A 1 101 ? 18.668 -8.166 -25.884 1.00 93.81 101 LYS A CA 1
ATOM 795 C C . LYS A 1 101 ? 20.173 -7.940 -25.807 1.00 93.81 101 LYS A C 1
ATOM 797 O O . LYS A 1 101 ? 20.935 -8.904 -25.829 1.00 93.81 101 LYS A O 1
ATOM 802 N N . LYS A 1 102 ? 20.603 -6.679 -25.818 1.00 93.00 102 LYS A N 1
ATOM 803 C CA . LYS A 1 102 ? 22.014 -6.298 -25.829 1.00 93.00 102 LYS A CA 1
ATOM 804 C C . LYS A 1 102 ? 22.402 -5.731 -24.462 1.00 93.00 102 LYS A C 1
ATOM 806 O O . LYS A 1 102 ? 21.580 -5.047 -23.855 1.00 93.00 102 LYS A O 1
ATOM 811 N N . PRO A 1 103 ? 23.636 -5.981 -23.993 1.00 91.69 103 PRO A N 1
ATOM 812 C CA . PRO A 1 103 ? 24.167 -5.303 -22.818 1.00 91.69 103 PRO A CA 1
ATOM 813 C C . PRO A 1 103 ? 24.137 -3.786 -23.006 1.00 91.69 103 PRO A C 1
ATOM 815 O O . PRO A 1 103 ? 24.446 -3.297 -24.091 1.00 91.69 103 PRO A O 1
ATOM 818 N N . TYR A 1 104 ? 23.789 -3.065 -21.944 1.00 90.81 104 TYR A N 1
ATOM 819 C CA . TYR A 1 104 ? 23.704 -1.609 -21.950 1.00 90.81 104 TYR A CA 1
ATOM 820 C C . TYR A 1 104 ? 25.035 -0.977 -21.521 1.00 90.81 104 TYR A C 1
ATOM 822 O O . TYR A 1 104 ? 25.592 -1.337 -20.480 1.00 90.81 104 TYR A O 1
ATOM 830 N N . SER A 1 105 ? 25.548 -0.026 -22.303 1.00 92.31 105 SER A N 1
ATOM 831 C CA . SER A 1 105 ? 26.746 0.752 -21.989 1.00 92.31 105 SER A CA 1
ATOM 832 C C . SER A 1 105 ? 26.395 2.201 -21.669 1.00 92.31 105 SER A C 1
ATOM 834 O O . SER A 1 105 ? 26.079 2.984 -22.561 1.00 92.31 105 SER A O 1
ATOM 836 N N . LEU A 1 106 ? 26.579 2.608 -20.409 1.00 89.44 106 LEU A N 1
ATOM 837 C CA . LEU A 1 106 ? 26.353 3.993 -19.961 1.00 89.44 106 LEU A CA 1
ATOM 838 C C . LEU A 1 106 ? 27.112 5.049 -20.782 1.00 89.44 106 LEU A C 1
ATOM 840 O O . LEU A 1 106 ? 26.666 6.187 -20.871 1.00 89.44 106 LEU A O 1
ATOM 844 N N . LYS A 1 107 ? 28.263 4.695 -21.372 1.00 90.12 107 LYS A N 1
ATOM 845 C CA . LYS A 1 107 ? 29.069 5.630 -22.173 1.00 90.12 107 LYS A CA 1
ATOM 846 C C . LYS A 1 107 ? 28.513 5.855 -23.577 1.00 90.12 107 LYS A C 1
ATOM 848 O O . LYS A 1 107 ? 28.685 6.941 -24.116 1.00 90.12 107 LYS A O 1
ATOM 853 N N . ASN A 1 108 ? 27.913 4.826 -24.170 1.00 92.06 108 ASN A N 1
ATOM 854 C CA . ASN A 1 108 ? 27.619 4.796 -25.604 1.00 92.06 108 ASN A CA 1
ATOM 855 C C . ASN A 1 108 ? 26.118 4.750 -25.910 1.00 92.06 108 ASN A C 1
ATOM 857 O O . ASN A 1 108 ? 25.706 5.185 -26.981 1.00 92.06 108 ASN A O 1
ATOM 861 N N . ASP A 1 109 ? 25.312 4.225 -24.987 1.00 91.62 109 ASP A N 1
ATOM 862 C CA . ASP A 1 109 ? 23.904 3.903 -25.224 1.00 91.62 109 ASP A CA 1
ATOM 863 C C . ASP A 1 109 ? 22.937 4.861 -24.520 1.00 91.62 109 ASP A C 1
ATOM 865 O O . ASP A 1 109 ? 21.730 4.702 -24.681 1.00 91.62 109 ASP A O 1
ATOM 869 N N . LEU A 1 110 ? 23.458 5.859 -23.794 1.00 93.75 110 LEU A N 1
ATOM 870 C CA . LEU A 1 110 ? 22.664 6.827 -23.039 1.00 93.75 110 LEU A CA 1
ATOM 871 C C . LEU A 1 110 ? 21.728 7.616 -23.957 1.00 93.75 110 LEU A C 1
ATOM 873 O O . LEU A 1 110 ? 22.163 8.288 -24.900 1.00 93.75 110 LEU A O 1
ATOM 877 N N . ARG A 1 111 ? 20.434 7.575 -23.651 1.00 91.31 111 ARG A N 1
ATOM 878 C CA . ARG A 1 111 ? 19.391 8.318 -24.357 1.00 91.31 111 ARG A CA 1
ATOM 879 C C . ARG A 1 111 ? 18.531 9.098 -23.373 1.00 91.31 111 ARG A C 1
ATOM 881 O O . ARG A 1 111 ? 18.564 8.919 -22.158 1.00 91.31 111 ARG A O 1
ATOM 888 N N . LYS A 1 112 ? 17.734 10.011 -23.926 1.00 92.56 112 LYS A N 1
ATOM 889 C CA . LYS A 1 112 ? 16.745 10.762 -23.153 1.00 92.56 112 LYS A CA 1
ATOM 890 C C . LYS A 1 112 ? 15.746 9.782 -22.522 1.00 92.56 112 LYS A C 1
ATOM 892 O O . LYS A 1 112 ? 15.039 9.100 -23.258 1.00 92.56 112 LYS A O 1
ATOM 897 N N . GLY A 1 113 ? 15.664 9.778 -21.191 1.00 90.44 113 GLY A N 1
ATOM 898 C CA . GLY A 1 113 ? 14.778 8.904 -20.413 1.00 90.44 113 GLY A CA 1
ATOM 899 C C . GLY 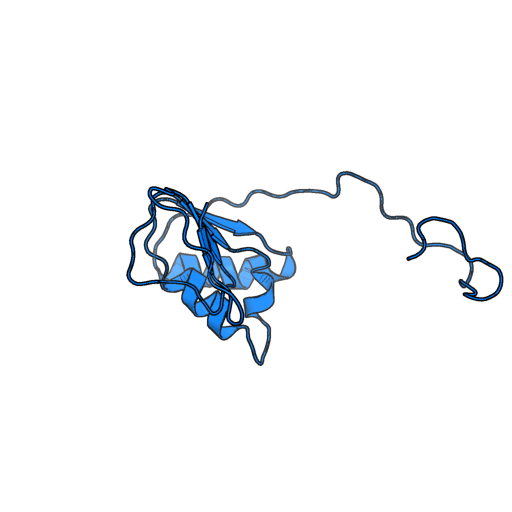A 1 113 ? 15.476 7.756 -19.676 1.00 90.44 113 GLY A C 1
ATOM 900 O O . GLY A 1 113 ? 14.802 7.065 -18.920 1.00 90.44 113 GLY A O 1
ATOM 901 N N . ASP A 1 114 ? 16.791 7.571 -19.850 1.00 88.75 114 ASP A N 1
ATOM 902 C CA . ASP A 1 114 ? 17.570 6.546 -19.128 1.00 88.75 114 ASP A CA 1
ATOM 903 C C . ASP A 1 114 ? 18.013 6.983 -17.709 1.00 88.75 114 ASP A C 1
ATOM 905 O O . ASP A 1 114 ? 18.737 6.249 -17.034 1.00 88.75 114 ASP A O 1
ATOM 909 N N . ALA A 1 115 ? 17.579 8.166 -17.255 1.00 69.44 115 ALA A N 1
ATOM 910 C CA . ALA A 1 115 ? 17.718 8.694 -15.896 1.00 69.44 115 ALA A CA 1
ATOM 911 C C . ALA A 1 115 ? 16.625 9.736 -15.614 1.00 69.44 115 ALA A C 1
ATOM 913 O O . ALA A 1 115 ? 16.295 10.501 -16.557 1.00 69.44 115 ALA A O 1
#